Protein AF-A0A354BMN3-F1 (afdb_monomer_lite)

Structure (mmCIF, N/CA/C/O backbone):
data_AF-A0A354BMN3-F1
#
_entry.id   AF-A0A354BMN3-F1
#
loop_
_atom_site.group_PDB
_atom_site.id
_atom_site.type_symbol
_atom_site.label_atom_id
_atom_site.label_alt_id
_atom_site.label_comp_id
_atom_site.label_asym_id
_atom_site.label_entity_id
_atom_site.label_seq_id
_atom_site.pdbx_PDB_ins_code
_atom_site.Cartn_x
_atom_site.Cartn_y
_atom_site.Cartn_z
_atom_site.occupancy
_atom_site.B_iso_or_equiv
_atom_site.auth_seq_id
_atom_site.auth_comp_id
_atom_site.auth_asym_id
_atom_site.auth_atom_id
_atom_site.pdbx_PDB_model_num
ATOM 1 N N . MET A 1 1 ? -12.014 50.514 -45.614 1.00 37.50 1 MET A N 1
ATOM 2 C CA . MET A 1 1 ? -12.218 49.667 -44.417 1.00 37.50 1 MET A CA 1
ATOM 3 C C . MET A 1 1 ? -11.136 48.599 -44.414 1.00 37.50 1 MET A C 1
ATOM 5 O O . MET A 1 1 ? -10.974 47.945 -45.432 1.00 37.50 1 MET A O 1
ATOM 9 N N . LYS A 1 2 ? -10.331 48.502 -43.347 1.00 34.88 2 LYS A N 1
ATOM 10 C CA . LYS A 1 2 ? -9.245 47.514 -43.218 1.00 34.88 2 LYS A CA 1
ATOM 11 C C . LYS A 1 2 ? -9.771 46.311 -42.434 1.00 34.88 2 LYS A C 1
ATOM 13 O O . LYS A 1 2 ? -10.210 46.485 -41.301 1.00 34.88 2 LYS A O 1
ATOM 18 N N . THR A 1 3 ? -9.738 45.125 -43.028 1.00 35.22 3 THR A N 1
ATOM 19 C CA . THR A 1 3 ? -10.019 43.854 -42.353 1.00 35.22 3 THR A CA 1
ATOM 20 C C . THR A 1 3 ? -8.855 43.527 -41.421 1.00 35.22 3 THR A C 1
ATOM 22 O O . THR A 1 3 ? -7.703 43.448 -41.842 1.00 35.22 3 THR A O 1
ATOM 25 N N . LYS A 1 4 ? -9.155 43.420 -40.127 1.00 38.44 4 LYS A N 1
ATOM 26 C CA . LYS A 1 4 ? -8.205 43.071 -39.073 1.00 38.44 4 LYS A CA 1
ATOM 27 C C . LYS A 1 4 ? -8.208 41.545 -38.978 1.00 38.44 4 LYS A C 1
ATOM 29 O O . LYS A 1 4 ? -9.160 40.978 -38.457 1.00 38.44 4 LYS A O 1
ATOM 34 N N . THR A 1 5 ? -7.202 40.887 -39.548 1.00 35.31 5 THR A N 1
ATOM 35 C CA . THR A 1 5 ? -7.019 39.443 -39.362 1.00 35.31 5 THR A CA 1
ATOM 36 C C . THR A 1 5 ? -6.442 39.234 -37.971 1.00 35.31 5 THR A C 1
ATOM 38 O O . THR A 1 5 ? -5.275 39.531 -37.723 1.00 35.31 5 THR A O 1
ATOM 41 N N . THR A 1 6 ? -7.291 38.806 -37.045 1.00 38.97 6 THR A N 1
ATOM 42 C CA . THR A 1 6 ? -6.877 38.322 -35.732 1.00 38.97 6 THR A CA 1
ATOM 43 C C . THR A 1 6 ? -6.182 36.984 -35.957 1.00 38.97 6 THR A C 1
ATOM 45 O O . THR A 1 6 ? -6.829 36.008 -36.318 1.00 38.97 6 THR A O 1
ATOM 48 N N . THR A 1 7 ? -4.859 36.946 -35.826 1.00 38.44 7 THR A N 1
ATOM 49 C CA . THR A 1 7 ? -4.131 35.690 -35.625 1.00 38.44 7 THR A CA 1
ATOM 50 C C . THR A 1 7 ? -4.573 35.137 -34.281 1.00 38.44 7 THR A C 1
ATOM 52 O O . THR A 1 7 ? -4.224 35.700 -33.244 1.00 38.44 7 THR A O 1
ATOM 55 N N . GLU A 1 8 ? -5.392 34.090 -34.316 1.00 39.31 8 GLU A N 1
ATOM 56 C CA . GLU A 1 8 ? -5.622 33.220 -33.171 1.00 39.31 8 GLU A CA 1
ATOM 57 C C . GLU A 1 8 ? -4.261 32.658 -32.763 1.00 39.31 8 GLU A C 1
ATOM 59 O O . GLU A 1 8 ? -3.635 31.884 -33.486 1.00 39.31 8 GLU A O 1
ATOM 64 N N . THR A 1 9 ? -3.744 33.147 -31.642 1.00 41.84 9 THR A N 1
ATOM 65 C CA . THR A 1 9 ? -2.625 32.513 -30.964 1.00 41.84 9 THR A CA 1
ATOM 66 C C . THR A 1 9 ? -3.192 31.219 -30.395 1.00 41.84 9 THR A C 1
ATOM 68 O O . THR A 1 9 ? -3.888 31.258 -29.384 1.00 41.84 9 THR A O 1
ATOM 71 N N . GLU A 1 10 ? -2.972 30.090 -31.070 1.00 46.69 10 GLU A N 1
ATOM 72 C CA . GLU A 1 10 ? -3.136 28.788 -30.429 1.00 46.69 10 GLU A CA 1
ATOM 73 C C . GLU A 1 10 ? -2.230 28.799 -29.195 1.00 46.69 10 GLU A C 1
ATOM 75 O O . GLU A 1 10 ? -1.001 28.807 -29.301 1.00 46.69 10 GLU A O 1
ATOM 80 N N . GLU A 1 11 ? -2.837 28.879 -28.012 1.00 43.47 11 GLU A N 1
ATOM 81 C CA . GLU A 1 11 ? -2.166 28.550 -26.766 1.00 43.47 11 GLU A CA 1
ATOM 82 C C . GLU A 1 11 ? -1.815 27.065 -26.846 1.00 43.47 11 GLU A C 1
ATOM 84 O O . GLU A 1 11 ? -2.588 26.187 -26.468 1.00 43.47 11 GLU A O 1
ATOM 89 N N . THR A 1 12 ? -0.641 26.758 -27.397 1.00 40.03 12 THR A N 1
ATOM 90 C CA . THR A 1 12 ? 0.005 25.474 -27.162 1.00 40.03 12 THR A CA 1
ATOM 91 C C . THR A 1 12 ? 0.338 25.424 -25.681 1.00 40.03 12 THR A C 1
ATOM 93 O O . THR A 1 12 ? 1.424 25.834 -25.267 1.00 40.03 12 THR A O 1
ATOM 96 N N . GLU A 1 13 ? -0.615 24.953 -24.875 1.00 36.19 13 GLU A N 1
ATOM 97 C CA . GLU A 1 13 ? -0.317 24.425 -23.553 1.00 36.19 13 GLU A CA 1
ATOM 98 C C . GLU A 1 13 ? 0.862 23.463 -23.730 1.00 36.19 13 GLU A C 1
ATOM 100 O O . GLU A 1 13 ? 0.772 22.534 -24.546 1.00 36.19 13 GLU A O 1
ATOM 105 N N . PRO A 1 14 ? 1.992 23.676 -23.035 1.00 37.06 14 PRO A N 1
ATOM 106 C CA . PRO A 1 14 ? 3.077 22.723 -23.059 1.00 37.06 14 PRO A CA 1
ATOM 107 C C . PRO A 1 14 ? 2.551 21.465 -22.379 1.00 37.06 14 PRO A C 1
ATOM 109 O O . PRO A 1 14 ? 2.606 21.315 -21.160 1.00 37.06 14 PRO A O 1
ATOM 112 N N . ARG A 1 15 ? 2.010 20.547 -23.181 1.00 37.50 15 ARG A N 1
ATOM 113 C CA . ARG A 1 15 ? 1.802 19.172 -22.770 1.00 37.50 15 ARG A CA 1
ATOM 114 C C . ARG A 1 15 ? 3.196 18.641 -22.492 1.00 37.50 15 ARG A C 1
ATOM 116 O O . ARG A 1 15 ? 3.901 18.221 -23.407 1.00 37.50 15 ARG A O 1
ATOM 123 N N . LEU A 1 16 ? 3.598 18.691 -21.226 1.00 33.28 16 LEU A N 1
ATOM 124 C CA . LEU A 1 16 ? 4.607 17.817 -20.643 1.00 33.28 16 LEU A CA 1
ATOM 125 C C . LEU A 1 16 ? 4.088 16.382 -20.795 1.00 33.28 16 LEU A C 1
ATOM 127 O O . LEU A 1 16 ? 3.698 15.728 -19.836 1.00 33.28 16 LEU A O 1
ATOM 131 N N . ALA A 1 17 ? 4.024 15.895 -22.032 1.00 37.16 17 ALA A N 1
ATOM 132 C CA . ALA A 1 17 ? 4.001 14.483 -22.306 1.00 37.16 17 ALA A CA 1
ATOM 133 C C . ALA A 1 17 ? 5.404 14.019 -21.933 1.00 37.16 17 ALA A C 1
ATOM 135 O O . ALA A 1 17 ? 6.325 14.054 -22.748 1.00 37.16 17 ALA A O 1
ATOM 136 N N . LEU A 1 18 ? 5.581 13.670 -20.659 1.00 40.53 18 LEU A N 1
ATOM 137 C CA . LEU A 1 18 ? 6.636 12.764 -20.251 1.00 40.53 18 LEU A CA 1
ATOM 138 C C . LEU A 1 18 ? 6.467 11.533 -21.148 1.00 40.53 18 LEU A C 1
ATOM 140 O O . LEU A 1 18 ? 5.631 10.673 -20.881 1.00 40.53 18 LEU A O 1
ATOM 144 N N . GLN A 1 19 ? 7.217 11.469 -22.251 1.00 51.00 19 GLN A N 1
ATOM 145 C CA . GLN A 1 19 ? 7.551 10.201 -22.885 1.00 51.00 19 GLN A CA 1
ATOM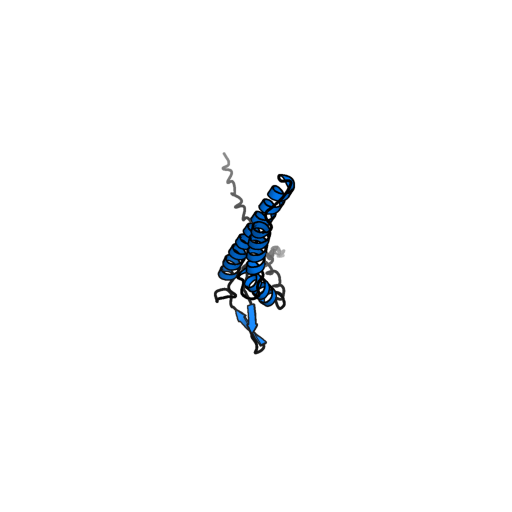 146 C C . GLN A 1 19 ? 8.439 9.475 -21.880 1.00 51.00 19 GLN A C 1
ATOM 148 O O . GLN A 1 19 ? 9.662 9.461 -21.989 1.00 51.00 19 GLN A O 1
ATOM 153 N N . ALA A 1 20 ? 7.816 8.968 -20.824 1.00 56.75 20 ALA A N 1
ATOM 154 C CA . ALA A 1 20 ? 8.490 8.121 -19.882 1.00 56.75 20 ALA A CA 1
ATOM 155 C C . ALA A 1 20 ? 8.751 6.814 -20.640 1.00 56.75 20 ALA A C 1
ATOM 157 O O . ALA A 1 20 ? 7.848 6.177 -21.180 1.00 56.75 20 ALA A O 1
ATOM 158 N N . ARG A 1 21 ? 10.030 6.493 -20.793 1.00 65.75 21 ARG A N 1
ATOM 159 C CA . ARG A 1 21 ? 10.481 5.181 -21.238 1.00 65.75 21 ARG A CA 1
ATOM 160 C C . ARG A 1 21 ? 11.039 4.505 -20.009 1.00 65.75 21 ARG A C 1
ATOM 162 O O . ARG A 1 21 ? 11.875 5.094 -19.326 1.00 65.75 21 ARG A O 1
ATOM 169 N N . VAL A 1 22 ? 10.575 3.299 -19.721 1.00 67.31 22 VAL A N 1
ATOM 170 C CA . VAL A 1 22 ? 11.136 2.515 -18.623 1.00 67.31 22 VAL A CA 1
ATOM 171 C C . VAL A 1 22 ? 12.279 1.704 -19.203 1.00 67.31 22 VAL A C 1
ATOM 173 O O . VAL A 1 22 ? 12.067 0.768 -19.974 1.00 67.31 22 VAL A O 1
ATOM 176 N N . LEU A 1 23 ? 13.501 2.117 -18.878 1.00 73.69 23 LEU A N 1
ATOM 177 C CA . LEU A 1 23 ? 14.715 1.413 -19.262 1.00 73.69 23 LEU A CA 1
ATOM 178 C C . LEU A 1 23 ? 15.168 0.563 -18.079 1.00 73.69 23 LEU A C 1
ATOM 180 O O . LEU A 1 23 ? 15.517 1.093 -17.030 1.00 73.69 23 LEU A O 1
ATOM 184 N N . HIS A 1 24 ? 15.162 -0.753 -18.254 1.00 71.31 24 HIS A N 1
ATOM 185 C CA . HIS A 1 24 ? 15.582 -1.699 -17.229 1.00 71.31 24 HIS A CA 1
ATOM 186 C C . HIS A 1 24 ? 16.927 -2.316 -17.610 1.00 71.31 24 HIS A C 1
ATOM 188 O O . HIS A 1 24 ? 17.099 -2.788 -18.737 1.00 71.31 24 HIS A O 1
ATOM 194 N N . ARG A 1 25 ? 17.875 -2.332 -16.668 1.00 74.25 25 ARG A N 1
ATOM 195 C CA . ARG A 1 25 ? 19.142 -3.052 -16.820 1.00 74.25 25 ARG A CA 1
ATOM 196 C C . ARG A 1 25 ? 18.971 -4.473 -16.290 1.00 74.25 25 ARG A C 1
ATOM 198 O O . ARG A 1 25 ? 18.716 -4.658 -15.106 1.00 74.25 25 ARG A O 1
ATOM 205 N N . ASP A 1 26 ? 19.084 -5.464 -17.169 1.00 77.44 26 ASP A N 1
ATOM 206 C CA . ASP A 1 26 ? 18.978 -6.873 -16.783 1.00 77.44 26 ASP A CA 1
ATOM 207 C C . ASP A 1 26 ? 20.225 -7.389 -16.036 1.00 77.44 26 ASP A C 1
ATOM 209 O O . ASP A 1 26 ? 21.211 -6.673 -15.846 1.00 77.44 26 ASP A O 1
ATOM 213 N N . GLN A 1 27 ? 20.167 -8.648 -15.587 1.00 77.69 27 GLN A N 1
ATOM 214 C CA . GLN A 1 27 ? 21.249 -9.305 -14.840 1.00 77.69 27 GLN A CA 1
ATOM 215 C C . GLN A 1 27 ? 22.550 -9.436 -15.653 1.00 77.69 27 GLN A C 1
ATOM 217 O O . GLN A 1 27 ? 23.625 -9.521 -15.062 1.00 77.69 27 GLN A O 1
ATOM 222 N N . ASP A 1 28 ? 22.464 -9.387 -16.985 1.00 86.50 28 ASP A N 1
ATOM 223 C CA . ASP A 1 28 ? 23.607 -9.415 -17.903 1.00 86.50 28 ASP A CA 1
ATOM 224 C C . ASP A 1 28 ? 24.163 -8.003 -18.187 1.00 86.50 28 ASP A C 1
ATOM 226 O O . ASP A 1 28 ? 25.098 -7.830 -18.972 1.00 86.50 28 ASP A O 1
ATOM 230 N N . GLY A 1 29 ? 23.590 -6.970 -17.557 1.00 78.31 29 GLY A N 1
ATOM 231 C CA . GLY A 1 29 ? 23.986 -5.573 -17.707 1.00 78.31 29 GLY A CA 1
ATOM 232 C C . GLY A 1 29 ? 23.431 -4.884 -18.958 1.00 78.31 29 GLY A C 1
ATOM 233 O O . GLY A 1 29 ? 23.780 -3.728 -19.212 1.00 78.31 29 GLY A O 1
ATOM 234 N N . GLN A 1 30 ? 22.566 -5.543 -19.734 1.00 81.75 30 GLN A N 1
ATOM 235 C CA . GLN A 1 30 ? 21.965 -4.976 -20.942 1.00 81.75 30 GLN A CA 1
ATOM 236 C C . GLN A 1 30 ? 20.781 -4.077 -20.589 1.00 81.75 30 GLN A C 1
ATOM 238 O O . GLN A 1 30 ? 19.927 -4.431 -19.776 1.00 81.75 30 GLN A O 1
ATOM 243 N N . ILE A 1 31 ? 20.706 -2.911 -21.231 1.00 79.62 31 ILE A N 1
ATOM 244 C CA . ILE A 1 31 ? 19.593 -1.969 -21.064 1.00 79.62 31 ILE A CA 1
ATOM 245 C C . ILE A 1 31 ? 18.496 -2.322 -22.070 1.00 79.62 31 ILE A C 1
ATOM 247 O O . ILE A 1 31 ? 18.736 -2.327 -23.278 1.00 79.62 31 ILE A O 1
ATOM 251 N N . ARG A 1 32 ? 17.282 -2.590 -21.581 1.00 78.50 32 ARG A N 1
ATOM 252 C CA . ARG A 1 32 ? 16.106 -2.913 -22.400 1.00 78.50 32 ARG A CA 1
ATOM 253 C C . ARG A 1 32 ? 14.975 -1.929 -22.145 1.00 78.50 32 ARG A C 1
ATOM 255 O O . ARG A 1 32 ? 14.759 -1.504 -21.015 1.00 78.50 32 ARG A O 1
ATOM 262 N N . ASP A 1 33 ? 14.238 -1.607 -23.203 1.00 79.69 33 ASP A N 1
ATOM 263 C CA . ASP A 1 33 ? 12.992 -0.850 -23.097 1.00 79.69 33 ASP A CA 1
ATOM 264 C C . ASP A 1 33 ? 11.855 -1.794 -22.692 1.00 79.69 33 ASP A C 1
ATOM 266 O O . ASP A 1 33 ? 11.508 -2.724 -23.427 1.00 79.69 33 ASP A O 1
ATOM 270 N N . VAL A 1 34 ? 11.313 -1.574 -21.497 1.00 77.62 34 VAL A N 1
ATOM 271 C CA . VAL A 1 34 ? 10.248 -2.384 -20.892 1.00 77.62 34 VAL A CA 1
ATOM 272 C C . VAL A 1 34 ? 8.970 -1.574 -20.669 1.00 77.62 34 VAL A C 1
ATOM 274 O O . VAL A 1 34 ? 8.099 -2.001 -19.919 1.00 77.62 34 VAL A O 1
ATOM 277 N N . THR A 1 35 ? 8.823 -0.436 -21.355 1.00 72.50 35 THR A N 1
ATOM 278 C CA . THR A 1 35 ? 7.713 0.521 -21.177 1.00 72.50 35 THR A CA 1
ATOM 279 C C . THR A 1 35 ? 6.317 -0.115 -21.256 1.00 72.50 35 THR A C 1
ATOM 281 O O . THR A 1 35 ? 5.417 0.319 -20.539 1.00 72.50 35 THR A O 1
ATOM 284 N N . ASP A 1 36 ? 6.152 -1.177 -22.053 1.00 76.69 36 ASP A N 1
ATOM 285 C CA . ASP A 1 36 ? 4.879 -1.895 -22.234 1.00 76.69 36 ASP A CA 1
ATOM 286 C C . ASP A 1 36 ? 4.863 -3.308 -21.615 1.00 76.69 36 ASP A C 1
ATOM 288 O O . ASP A 1 36 ? 3.863 -4.026 -21.703 1.00 76.69 36 ASP A O 1
ATOM 292 N N . GLN A 1 37 ? 5.967 -3.747 -21.002 1.00 73.56 37 GLN A N 1
ATOM 293 C CA . GLN A 1 37 ? 6.119 -5.117 -20.503 1.00 73.56 37 GLN A CA 1
ATOM 294 C C . GLN A 1 37 ? 5.707 -5.216 -19.034 1.00 73.56 37 GLN A C 1
ATOM 296 O O . GLN A 1 37 ? 6.083 -4.384 -18.218 1.00 73.56 37 GLN A O 1
ATOM 301 N N . LYS A 1 38 ? 4.974 -6.267 -18.656 1.00 70.62 38 LYS A N 1
ATOM 302 C CA . LYS A 1 38 ? 4.750 -6.571 -17.234 1.00 70.62 38 LYS A CA 1
ATOM 303 C C . LYS A 1 38 ? 6.053 -7.018 -16.556 1.00 70.62 38 LYS A C 1
ATOM 305 O O . LYS A 1 38 ? 6.823 -7.735 -17.195 1.00 70.62 38 LYS A O 1
ATOM 310 N N . PRO A 1 39 ? 6.258 -6.713 -15.263 1.00 68.88 39 PRO A N 1
ATOM 311 C CA . PRO A 1 39 ? 5.510 -5.757 -14.427 1.00 68.88 39 PRO A CA 1
ATOM 312 C C . PRO A 1 39 ? 5.978 -4.294 -14.589 1.00 68.88 39 PRO A C 1
ATOM 314 O O . PRO A 1 39 ? 5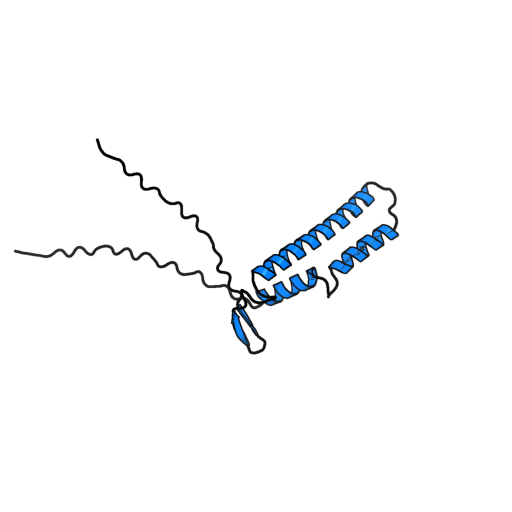.387 -3.386 -14.026 1.00 68.88 39 PRO A O 1
ATOM 317 N N . PHE A 1 40 ? 7.037 -4.051 -15.359 1.00 66.12 40 PHE A N 1
ATOM 318 C CA . PHE A 1 40 ? 7.792 -2.793 -15.363 1.00 66.12 40 PHE A CA 1
ATOM 319 C C . PHE A 1 40 ? 7.189 -1.655 -16.202 1.00 66.12 40 PHE A C 1
ATOM 321 O O . PHE A 1 40 ? 7.680 -0.529 -16.160 1.00 66.12 40 PHE A O 1
ATOM 328 N N . GLY A 1 41 ? 6.160 -1.931 -16.997 1.00 72.00 41 GLY A N 1
ATOM 329 C CA . GLY A 1 41 ? 5.566 -0.949 -17.889 1.00 72.00 41 GLY A CA 1
ATOM 330 C C . GLY A 1 41 ? 4.794 0.132 -17.139 1.00 72.00 41 GLY A C 1
ATOM 331 O O . GLY A 1 41 ? 4.138 -0.150 -16.140 1.00 72.00 41 GLY A O 1
ATOM 332 N N . LEU A 1 42 ? 4.807 1.368 -17.648 1.00 73.75 42 LEU A N 1
ATOM 333 C CA . LEU A 1 42 ? 4.226 2.533 -16.955 1.00 73.75 42 LEU A CA 1
ATOM 334 C C . LEU A 1 42 ? 2.751 2.371 -16.617 1.00 73.75 42 LEU A C 1
ATOM 336 O O . LEU A 1 42 ? 2.294 2.843 -15.582 1.00 73.75 42 LEU A O 1
ATOM 340 N N . LYS A 1 43 ? 2.008 1.713 -17.507 1.00 77.31 43 LYS A N 1
ATOM 341 C CA . LYS A 1 43 ? 0.599 1.416 -17.279 1.00 77.31 43 LYS A CA 1
ATOM 342 C C . LYS A 1 43 ? 0.417 0.507 -16.060 1.00 77.31 43 LYS A C 1
ATOM 344 O O . LYS A 1 43 ? -0.424 0.800 -15.224 1.00 77.31 43 LYS A O 1
ATOM 349 N N . TRP A 1 44 ? 1.213 -0.557 -15.961 1.00 76.56 44 TRP A N 1
ATOM 350 C CA . TRP A 1 44 ? 1.154 -1.504 -14.844 1.00 76.56 44 TRP A CA 1
ATOM 351 C C . TRP A 1 44 ? 1.636 -0.856 -13.554 1.00 76.56 44 TRP A C 1
ATOM 353 O O . TRP A 1 44 ? 0.958 -0.949 -12.546 1.00 76.56 44 TRP A O 1
ATOM 363 N N . PHE A 1 45 ? 2.718 -0.081 -13.620 1.00 78.50 45 PHE A N 1
ATOM 364 C CA . PHE A 1 45 ? 3.185 0.710 -12.487 1.00 78.50 45 PHE A CA 1
ATOM 365 C C . PHE A 1 45 ? 2.108 1.671 -11.952 1.00 78.50 45 PHE A C 1
ATOM 367 O O . PHE A 1 45 ? 1.944 1.799 -10.742 1.00 78.50 45 PHE A O 1
ATOM 374 N N . ALA A 1 46 ? 1.355 2.332 -12.838 1.00 80.12 46 ALA A N 1
ATOM 375 C CA . ALA A 1 46 ? 0.250 3.200 -12.438 1.00 80.12 46 ALA A CA 1
ATOM 376 C C . ALA A 1 46 ? -0.915 2.413 -11.812 1.00 80.12 46 ALA A C 1
ATOM 378 O O . ALA A 1 46 ? -1.424 2.817 -10.771 1.00 80.12 46 ALA A O 1
ATOM 379 N N . GLU A 1 47 ? -1.308 1.285 -12.412 1.00 82.75 47 GLU A N 1
ATOM 380 C CA . GLU A 1 47 ? -2.359 0.405 -11.879 1.00 82.75 47 GLU A CA 1
ATOM 381 C C . GLU A 1 47 ? -1.983 -0.160 -10.494 1.00 82.75 47 GLU A C 1
ATOM 383 O O . GLU A 1 47 ? -2.792 -0.106 -9.564 1.00 82.75 47 GLU A O 1
ATOM 388 N N . ASP A 1 48 ? -0.743 -0.624 -10.328 1.00 83.94 48 ASP A N 1
ATOM 389 C CA . ASP A 1 48 ? -0.217 -1.133 -9.058 1.00 83.94 48 ASP A CA 1
ATOM 390 C C . ASP A 1 48 ? -0.119 -0.007 -8.011 1.00 83.94 48 ASP A C 1
ATOM 392 O O . ASP A 1 48 ? -0.422 -0.20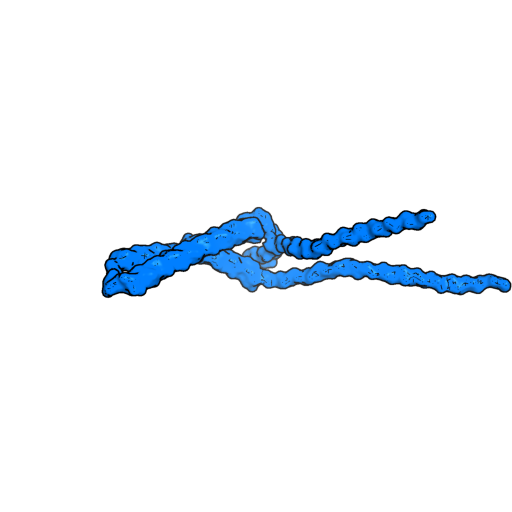8 -6.832 1.00 83.94 48 ASP A O 1
ATOM 396 N N . GLY A 1 49 ? 0.237 1.209 -8.439 1.00 84.81 49 GLY A N 1
ATOM 397 C CA . GLY A 1 49 ? 0.274 2.394 -7.584 1.00 84.81 49 GLY A CA 1
ATOM 398 C C . GLY A 1 49 ? -1.105 2.811 -7.073 1.00 84.81 49 GLY A C 1
ATOM 399 O O . GLY A 1 49 ? -1.258 3.093 -5.882 1.00 84.81 49 GLY A O 1
ATOM 400 N N . ASP A 1 50 ? -2.125 2.796 -7.931 1.00 86.31 50 ASP A N 1
ATOM 401 C CA . ASP A 1 50 ? -3.512 3.068 -7.536 1.00 86.31 50 ASP A CA 1
ATOM 402 C C . ASP A 1 50 ? -4.018 2.033 -6.519 1.00 86.31 50 ASP A C 1
ATOM 404 O O . ASP A 1 50 ? -4.660 2.392 -5.523 1.00 86.31 50 ASP A O 1
ATOM 408 N N . LEU A 1 51 ? -3.684 0.753 -6.717 1.00 88.31 51 LEU A N 1
ATOM 409 C CA . LEU A 1 51 ? -4.004 -0.310 -5.765 1.00 88.31 51 LEU A CA 1
ATOM 410 C C . LEU A 1 51 ? -3.292 -0.103 -4.418 1.00 88.31 51 LEU A C 1
ATOM 412 O O . LEU A 1 51 ? -3.930 -0.186 -3.365 1.00 88.31 51 LEU A O 1
ATOM 416 N N . ALA A 1 52 ? -2.001 0.231 -4.430 1.00 89.38 52 ALA A N 1
ATOM 417 C CA . ALA A 1 52 ? -1.238 0.518 -3.217 1.00 89.38 52 ALA A CA 1
ATOM 418 C C . ALA A 1 52 ? -1.827 1.709 -2.436 1.00 89.38 52 ALA A C 1
ATOM 420 O O . ALA A 1 52 ? -1.982 1.644 -1.212 1.00 89.38 52 ALA A O 1
ATOM 421 N N . LEU A 1 53 ? -2.227 2.780 -3.130 1.00 89.31 53 LEU A N 1
ATOM 422 C CA . LEU A 1 53 ? -2.904 3.931 -2.522 1.00 89.31 53 LEU A CA 1
ATOM 423 C C . LEU A 1 53 ? -4.260 3.550 -1.921 1.00 89.31 53 LEU A C 1
ATOM 425 O O . LEU A 1 53 ? -4.601 4.004 -0.824 1.00 89.31 53 LEU A O 1
ATOM 429 N N . TYR A 1 54 ? -5.024 2.702 -2.610 1.00 92.00 54 TYR A N 1
ATOM 430 C CA . TYR A 1 54 ? -6.288 2.180 -2.103 1.00 92.00 54 TYR A CA 1
ATOM 431 C C . TYR A 1 54 ? -6.096 1.392 -0.796 1.00 92.00 54 TYR A C 1
ATOM 433 O O . TYR A 1 54 ? -6.810 1.647 0.182 1.00 92.00 54 TYR A O 1
ATOM 441 N N . ILE A 1 55 ? -5.103 0.497 -0.745 1.00 91.00 55 ILE A N 1
ATOM 442 C CA . ILE A 1 55 ? -4.753 -0.286 0.452 1.00 91.00 55 ILE A CA 1
ATOM 443 C C . ILE A 1 55 ? -4.355 0.644 1.605 1.00 91.00 55 ILE A C 1
ATOM 445 O O . ILE A 1 55 ? -4.941 0.573 2.686 1.00 91.00 55 ILE A O 1
ATOM 449 N N . LEU A 1 56 ? -3.442 1.593 1.370 1.00 92.38 56 LEU A N 1
ATOM 450 C CA . LEU A 1 56 ? -3.021 2.568 2.384 1.00 92.38 56 LEU A CA 1
ATOM 451 C C . LEU A 1 56 ? -4.196 3.399 2.920 1.00 92.38 56 LEU A C 1
ATOM 453 O O . LEU A 1 56 ? -4.323 3.606 4.131 1.00 92.38 56 LEU A O 1
ATOM 457 N N . GLY A 1 57 ? -5.091 3.845 2.036 1.00 94.06 57 GLY A N 1
ATOM 458 C CA . GLY A 1 57 ? -6.301 4.568 2.421 1.00 94.06 57 GLY A CA 1
ATOM 459 C C . GLY A 1 57 ? -7.226 3.728 3.305 1.00 94.06 57 GLY A C 1
ATOM 460 O O . GLY A 1 57 ? -7.812 4.234 4.264 1.00 94.06 57 GLY A O 1
ATOM 461 N N . ASN A 1 58 ? -7.330 2.434 3.023 1.00 93.44 58 ASN A N 1
ATOM 462 C CA . ASN A 1 58 ? -8.094 1.485 3.821 1.00 93.44 58 ASN A CA 1
ATOM 463 C C . ASN A 1 58 ? -7.448 1.190 5.185 1.00 93.44 58 ASN A C 1
ATOM 465 O O . ASN A 1 58 ? -8.172 1.091 6.179 1.00 93.44 58 ASN A O 1
ATOM 469 N N . CYS A 1 59 ? -6.118 1.112 5.263 1.00 93.62 59 CYS A N 1
ATOM 470 C CA . CYS A 1 59 ? -5.388 1.013 6.529 1.00 93.62 59 CYS A CA 1
ATOM 471 C C . CYS A 1 59 ? -5.636 2.245 7.409 1.00 93.62 59 CYS A C 1
ATOM 473 O O . CYS A 1 59 ? -6.012 2.117 8.576 1.00 93.62 59 CYS A O 1
ATOM 475 N N . LYS A 1 60 ? -5.525 3.447 6.828 1.00 94.94 60 LYS A N 1
ATOM 476 C CA . LYS A 1 60 ? -5.810 4.706 7.530 1.00 94.94 60 LYS A CA 1
ATOM 477 C C . LYS A 1 60 ? -7.232 4.732 8.095 1.00 94.94 60 LYS A C 1
ATOM 479 O O . LYS A 1 60 ? -7.408 5.027 9.271 1.00 94.94 60 LYS A O 1
ATOM 484 N N . LYS A 1 61 ? -8.244 4.384 7.292 1.00 93.88 61 LYS A N 1
ATOM 485 C CA . LYS A 1 61 ? -9.651 4.364 7.740 1.00 93.88 61 LYS A CA 1
ATOM 486 C C . LYS A 1 61 ? -9.867 3.454 8.950 1.00 93.88 61 LYS A C 1
ATOM 488 O O . LYS A 1 61 ? -10.601 3.822 9.861 1.00 93.88 61 LYS A O 1
ATOM 493 N N . ARG A 1 62 ? -9.241 2.274 8.970 1.00 92.62 62 ARG A N 1
ATOM 494 C CA . ARG A 1 62 ? -9.343 1.335 10.099 1.00 92.62 62 ARG A CA 1
ATOM 495 C C . ARG A 1 62 ? -8.728 1.908 11.373 1.00 92.62 62 ARG A C 1
ATOM 497 O O . ARG A 1 62 ? -9.347 1.826 12.431 1.00 92.62 62 ARG A O 1
ATOM 504 N N . LEU A 1 63 ? -7.555 2.530 11.259 1.00 92.62 63 LEU A N 1
ATOM 505 C CA . LEU A 1 63 ? -6.911 3.220 12.378 1.00 92.62 63 LEU A CA 1
ATOM 506 C C . LEU A 1 63 ? -7.755 4.395 12.885 1.00 92.62 63 LEU A C 1
ATOM 508 O O . LEU A 1 63 ? -7.942 4.519 14.092 1.00 92.62 63 LEU A O 1
ATOM 512 N N . ASP A 1 64 ? -8.321 5.202 11.985 1.00 93.25 64 ASP A N 1
ATOM 513 C CA . ASP A 1 64 ? -9.202 6.320 12.345 1.00 93.25 64 ASP A CA 1
ATOM 514 C C . ASP A 1 64 ? -10.445 5.826 13.111 1.00 93.25 64 ASP A C 1
ATOM 516 O O . ASP A 1 64 ? -10.839 6.418 14.115 1.00 93.25 64 ASP A O 1
ATOM 520 N N . LEU A 1 65 ? -11.055 4.715 12.678 1.00 90.00 65 LEU A N 1
ATOM 521 C CA . LEU A 1 65 ? -12.194 4.099 13.371 1.00 90.00 65 LEU A CA 1
ATOM 522 C C . LEU A 1 65 ? -11.822 3.597 14.768 1.00 90.00 65 LEU A C 1
ATOM 524 O O . LEU A 1 65 ? -12.580 3.813 15.715 1.00 90.00 65 LEU A O 1
ATOM 528 N N . LEU A 1 66 ? -10.660 2.956 14.906 1.00 91.25 66 LEU A N 1
ATOM 529 C CA . LEU A 1 66 ? -10.163 2.503 16.201 1.00 91.25 66 LEU A CA 1
ATOM 530 C C . LEU A 1 66 ? -9.879 3.689 17.135 1.00 91.25 66 LEU A C 1
ATOM 532 O O . LEU A 1 66 ? -10.252 3.649 18.306 1.00 91.25 66 LEU A O 1
ATOM 536 N N . PHE A 1 67 ? -9.281 4.759 16.610 1.00 90.62 67 PHE A N 1
ATOM 537 C CA . PHE A 1 67 ? -9.030 5.990 17.353 1.00 90.62 67 PHE A CA 1
ATOM 538 C C . PHE A 1 67 ? -10.335 6.638 17.836 1.00 90.62 67 PHE A C 1
ATOM 540 O O . PHE A 1 67 ? -10.491 6.886 19.029 1.00 90.62 67 PHE A O 1
ATOM 547 N N . MET A 1 68 ? -11.324 6.810 16.952 1.00 90.06 68 MET A N 1
ATOM 548 C CA . MET A 1 68 ? -12.641 7.344 17.327 1.00 90.06 68 MET A CA 1
ATOM 549 C C . MET A 1 68 ? -13.350 6.469 18.373 1.00 90.06 68 MET A C 1
ATOM 551 O O . MET A 1 68 ? -14.014 6.980 19.280 1.00 90.06 68 MET A O 1
ATOM 555 N N . ALA A 1 69 ? -13.219 5.143 18.279 1.00 88.31 69 ALA A N 1
ATOM 556 C CA . ALA A 1 69 ? -13.750 4.236 19.291 1.00 88.31 69 ALA A CA 1
ATOM 557 C C . ALA A 1 69 ? -13.054 4.422 20.649 1.00 88.31 69 ALA A C 1
ATOM 559 O O . ALA A 1 69 ? -13.723 4.358 21.679 1.00 88.31 69 ALA A O 1
ATOM 560 N N . ALA A 1 70 ? -11.745 4.689 20.651 1.00 89.25 70 ALA A N 1
ATOM 561 C CA . ALA A 1 70 ? -10.965 4.932 21.860 1.00 89.25 70 ALA A CA 1
ATOM 562 C C . ALA A 1 70 ? -11.294 6.277 22.514 1.00 89.25 70 ALA A C 1
ATOM 564 O O . ALA A 1 70 ? -11.344 6.358 23.737 1.00 89.25 70 ALA A O 1
ATOM 565 N N . GLU A 1 71 ? -11.570 7.314 21.723 1.00 93.00 71 GLU A N 1
ATOM 566 C CA . GLU A 1 71 ? -11.995 8.615 22.252 1.00 93.00 71 GLU A CA 1
ATOM 567 C C . GLU A 1 71 ? -13.416 8.585 22.831 1.00 93.00 71 GLU A C 1
ATOM 569 O O . GLU A 1 71 ? -13.699 9.238 23.834 1.00 93.00 71 GLU A O 1
ATOM 574 N N . SER A 1 72 ? -14.329 7.840 22.202 1.00 89.19 72 SER A N 1
ATOM 575 C CA . SER A 1 72 ? -15.759 7.865 22.549 1.00 89.19 72 SER A CA 1
ATOM 576 C C . SER A 1 72 ? -16.180 6.859 23.623 1.00 89.19 72 SER A C 1
ATOM 578 O O . SER A 1 72 ? -17.306 6.940 24.122 1.00 89.19 72 SER A O 1
ATOM 580 N N . ARG A 1 73 ? -15.324 5.895 23.983 1.00 87.44 73 ARG A N 1
ATOM 581 C CA . ARG A 1 73 ? -15.668 4.805 24.908 1.00 87.44 73 ARG A CA 1
ATOM 582 C C . ARG A 1 73 ? -14.664 4.709 26.047 1.00 87.44 73 ARG A C 1
ATOM 584 O O . ARG A 1 73 ? -13.467 4.850 25.852 1.00 87.44 73 ARG A O 1
ATOM 591 N N . SER A 1 74 ? -15.152 4.372 27.240 1.00 87.44 74 SER A N 1
ATOM 592 C CA . SER A 1 74 ? -14.293 4.103 28.403 1.00 87.44 74 SER A CA 1
ATOM 593 C C . SER A 1 74 ? -13.538 2.774 28.310 1.00 87.44 74 SER A C 1
ATOM 595 O O . SER A 1 74 ? -12.606 2.540 29.074 1.00 87.44 74 SER A O 1
ATOM 597 N N . HIS A 1 75 ? -13.960 1.889 27.405 1.00 88.56 75 HIS A N 1
ATOM 598 C CA . HIS A 1 75 ? -13.357 0.588 27.158 1.00 88.56 75 HIS A CA 1
ATOM 599 C C . HIS A 1 75 ? -13.600 0.160 25.706 1.00 88.56 75 HIS A C 1
ATOM 601 O O . HIS A 1 75 ? -14.654 0.435 25.126 1.00 88.56 75 HIS A O 1
ATOM 607 N N . ILE A 1 76 ? -12.625 -0.545 25.135 1.00 89.31 76 ILE A N 1
ATOM 608 C CA . ILE A 1 76 ? -12.706 -1.182 23.819 1.00 89.31 76 ILE A CA 1
ATOM 609 C C . ILE A 1 76 ? -12.415 -2.666 24.014 1.00 89.31 76 ILE A C 1
ATOM 611 O O . ILE A 1 76 ? -11.529 -3.033 24.785 1.00 89.31 76 ILE A O 1
ATOM 615 N N . ASP A 1 77 ? -13.166 -3.513 23.318 1.00 90.81 77 ASP A N 1
ATOM 616 C CA . ASP A 1 77 ? -12.929 -4.951 23.313 1.00 90.81 77 ASP A CA 1
ATOM 617 C C . ASP A 1 77 ? -11.577 -5.267 22.652 1.00 90.81 77 ASP A C 1
ATOM 619 O O . ASP A 1 77 ? -11.333 -4.906 21.498 1.00 90.81 77 ASP A O 1
ATOM 623 N N . ALA A 1 78 ? -10.702 -5.958 23.385 1.00 91.06 78 ALA A N 1
ATOM 624 C CA . ALA A 1 78 ? -9.379 -6.344 22.911 1.00 91.06 78 ALA A CA 1
ATOM 625 C C . ALA A 1 78 ? -9.435 -7.219 21.648 1.00 91.06 78 ALA A C 1
ATOM 627 O O . ALA A 1 78 ? -8.543 -7.115 20.811 1.00 91.06 78 ALA A O 1
ATOM 628 N N . SER A 1 79 ? -10.488 -8.024 21.471 1.00 91.69 79 SER A N 1
ATOM 629 C CA . SER A 1 79 ? -10.679 -8.849 20.273 1.00 91.69 79 SER A CA 1
ATOM 630 C C . SER A 1 79 ? -10.861 -8.004 19.008 1.00 91.69 79 SER A C 1
ATOM 632 O O . SER A 1 79 ? -10.332 -8.352 17.955 1.00 91.69 79 SER A O 1
ATOM 634 N N . ILE A 1 80 ? -11.534 -6.854 19.116 1.00 87.94 80 ILE A N 1
ATOM 635 C CA . ILE A 1 80 ? -11.720 -5.912 18.003 1.00 87.94 80 ILE A CA 1
ATOM 636 C C . ILE A 1 80 ? -10.394 -5.232 17.668 1.00 87.94 80 ILE A C 1
ATOM 638 O O . ILE A 1 80 ? -10.041 -5.110 16.496 1.00 87.94 80 ILE A O 1
ATOM 642 N N . VAL A 1 81 ? -9.646 -4.811 18.692 1.00 92.19 81 VAL A N 1
ATOM 643 C CA . VAL A 1 81 ? -8.311 -4.224 18.499 1.00 92.19 81 VAL A CA 1
ATOM 644 C C . VAL A 1 81 ? -7.397 -5.226 17.802 1.00 92.19 81 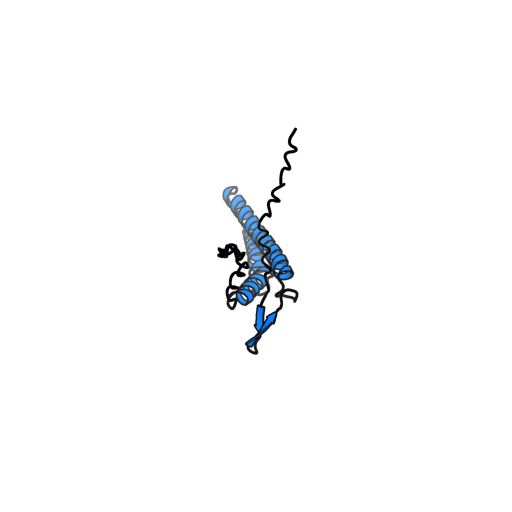VAL A C 1
ATOM 646 O O . VAL A 1 81 ? -6.742 -4.880 16.824 1.00 92.19 81 VAL A O 1
ATOM 649 N N . GLN A 1 82 ? -7.389 -6.471 18.275 1.00 93.75 82 GLN A N 1
ATOM 650 C CA . GLN A 1 82 ? -6.566 -7.535 17.720 1.00 93.75 82 GLN A CA 1
ATOM 651 C C . GLN A 1 82 ? -6.931 -7.835 16.265 1.00 93.75 82 GLN A C 1
ATOM 653 O O . GLN A 1 82 ? -6.035 -7.878 15.430 1.00 93.75 82 GLN A O 1
ATOM 658 N N . LEU A 1 83 ? -8.225 -7.937 15.941 1.00 92.56 83 LEU A N 1
ATOM 659 C CA . LEU A 1 83 ? -8.689 -8.122 14.566 1.00 92.56 83 LEU A CA 1
ATOM 660 C C . LEU A 1 83 ? -8.187 -7.006 13.638 1.00 92.56 83 LEU A C 1
ATOM 662 O O . LEU A 1 83 ? -7.627 -7.289 12.584 1.00 92.56 83 LEU A O 1
ATOM 666 N N . ILE A 1 84 ? -8.341 -5.740 14.041 1.00 91.69 84 ILE A N 1
ATOM 667 C CA . ILE A 1 84 ? -7.891 -4.592 13.238 1.00 91.69 84 ILE A CA 1
ATOM 668 C C . ILE A 1 84 ? -6.370 -4.619 13.051 1.00 91.69 84 ILE A C 1
ATOM 670 O O . ILE A 1 84 ? -5.880 -4.353 11.956 1.00 91.69 84 ILE A O 1
ATOM 674 N N . VAL A 1 85 ? -5.617 -4.935 14.105 1.00 91.81 85 VAL A N 1
ATOM 675 C CA . VAL A 1 85 ? -4.153 -5.025 14.039 1.00 91.81 85 VAL A CA 1
ATOM 676 C C . VAL A 1 85 ? -3.705 -6.170 13.130 1.00 91.81 85 VAL A C 1
ATOM 678 O O . VAL A 1 85 ? -2.777 -5.977 12.347 1.00 91.81 85 VAL A O 1
ATOM 681 N N . ASP A 1 86 ? -4.358 -7.330 13.191 1.00 93.00 86 ASP A N 1
ATOM 682 C CA . ASP A 1 86 ? -4.042 -8.474 12.333 1.00 93.00 86 ASP A CA 1
ATOM 683 C C . ASP A 1 86 ? -4.350 -8.176 10.857 1.00 93.00 86 ASP A C 1
ATOM 685 O O . ASP A 1 86 ? -3.523 -8.477 9.993 1.00 93.00 86 ASP A O 1
ATOM 689 N N . GLU A 1 87 ? -5.477 -7.514 10.569 1.00 90.25 87 GLU A N 1
ATOM 690 C CA . GLU A 1 87 ? -5.802 -7.033 9.221 1.00 90.25 87 GLU A CA 1
ATOM 691 C C . GLU A 1 87 ? -4.742 -6.051 8.713 1.00 90.25 87 GLU A C 1
ATOM 693 O O . GLU A 1 87 ? -4.201 -6.244 7.627 1.00 90.25 87 GLU A O 1
ATOM 698 N N . LEU A 1 88 ? -4.380 -5.039 9.511 1.00 91.62 88 LEU A N 1
ATOM 699 C CA . LEU A 1 88 ? -3.329 -4.088 9.142 1.00 91.62 88 LEU A CA 1
ATOM 700 C C . LEU A 1 88 ? -2.008 -4.803 8.876 1.00 91.62 88 LEU A C 1
ATOM 702 O O . LEU A 1 88 ? -1.376 -4.541 7.861 1.00 91.62 88 LEU A O 1
ATOM 706 N N . ARG A 1 89 ? -1.602 -5.727 9.753 1.00 92.12 89 ARG A N 1
ATOM 707 C CA . ARG A 1 89 ? -0.352 -6.474 9.599 1.00 92.12 89 ARG A CA 1
ATOM 708 C C . ARG A 1 89 ? -0.324 -7.270 8.296 1.00 92.12 89 ARG A C 1
ATOM 710 O O . ARG A 1 89 ? 0.724 -7.311 7.665 1.00 92.12 89 ARG A O 1
ATOM 717 N N . SER A 1 90 ? -1.447 -7.864 7.889 1.00 90.94 90 SER A N 1
ATOM 718 C CA . SER A 1 90 ? -1.522 -8.633 6.639 1.00 90.94 90 SER A CA 1
ATOM 719 C C . SER A 1 90 ? -1.240 -7.784 5.393 1.00 90.94 90 SER A C 1
ATOM 721 O O . SER A 1 90 ? -0.610 -8.264 4.456 1.00 90.94 90 SER A O 1
ATOM 723 N N . GLU A 1 91 ? -1.595 -6.495 5.417 1.00 89.50 91 GLU A N 1
ATOM 724 C CA . GLU A 1 91 ? -1.316 -5.557 4.320 1.00 89.50 91 GLU A CA 1
ATOM 725 C C . GLU A 1 91 ? 0.170 -5.152 4.243 1.00 89.50 91 GLU A C 1
ATOM 727 O O . GLU A 1 91 ? 0.613 -4.605 3.233 1.00 89.50 91 GLU A O 1
ATOM 732 N N . PHE A 1 92 ? 0.963 -5.433 5.283 1.00 87.44 92 PHE A N 1
ATOM 733 C CA . PHE A 1 92 ? 2.408 -5.165 5.343 1.00 87.44 92 PHE A CA 1
ATOM 734 C C . PHE A 1 92 ? 3.264 -6.439 5.359 1.00 87.44 92 PHE A C 1
ATOM 736 O O . PHE A 1 92 ? 4.469 -6.352 5.589 1.00 87.44 92 PHE A O 1
ATOM 743 N N . ASP A 1 93 ? 2.658 -7.608 5.154 1.00 89.69 93 ASP A N 1
ATOM 744 C CA . ASP A 1 93 ? 3.398 -8.864 5.050 1.00 89.69 93 ASP A CA 1
ATOM 745 C C . ASP A 1 93 ? 4.211 -8.918 3.744 1.00 89.69 93 ASP A C 1
ATOM 747 O O . ASP A 1 93 ? 3.883 -8.248 2.765 1.00 89.69 93 ASP A O 1
ATOM 751 N N . ASP A 1 94 ? 5.259 -9.741 3.700 1.00 79.56 94 ASP A N 1
ATOM 752 C CA . ASP A 1 94 ? 6.235 -9.784 2.595 1.00 79.56 94 ASP A CA 1
ATOM 753 C C . ASP A 1 94 ? 5.622 -10.151 1.232 1.00 79.56 94 ASP A C 1
ATOM 755 O O . ASP A 1 94 ? 6.230 -9.920 0.183 1.00 79.56 94 ASP A O 1
ATOM 759 N N . VAL A 1 95 ? 4.429 -10.746 1.254 1.00 81.62 95 VAL A N 1
ATOM 760 C CA . VAL A 1 95 ? 3.653 -11.167 0.082 1.00 81.62 95 VAL A CA 1
ATOM 761 C C . VAL A 1 95 ? 2.514 -10.206 -0.263 1.00 81.62 95 VAL A C 1
ATOM 763 O O . VAL A 1 95 ? 1.737 -10.497 -1.170 1.00 81.62 95 VAL A O 1
ATOM 766 N N . SER A 1 96 ? 2.375 -9.086 0.453 1.00 86.00 96 SER A N 1
ATOM 767 C CA . SER A 1 96 ? 1.306 -8.127 0.190 1.00 86.00 96 SER A CA 1
ATOM 768 C C . SER A 1 96 ? 1.557 -7.342 -1.099 1.00 86.00 96 SER A C 1
ATOM 770 O O . SER A 1 96 ? 2.697 -7.113 -1.524 1.00 86.00 96 SER A O 1
ATOM 772 N N . GLU A 1 97 ? 0.469 -6.883 -1.716 1.00 84.75 97 GLU A N 1
ATOM 773 C CA . GLU A 1 97 ? 0.522 -6.027 -2.907 1.00 84.75 97 GLU A CA 1
ATOM 774 C C . GLU A 1 97 ? 1.272 -4.718 -2.615 1.00 84.75 97 GLU A C 1
ATOM 776 O O . GLU A 1 97 ? 2.057 -4.241 -3.431 1.00 84.75 97 GLU A O 1
ATOM 781 N N . LEU A 1 98 ? 1.107 -4.166 -1.406 1.00 86.81 98 LEU A N 1
ATOM 782 C CA . LEU A 1 98 ? 1.784 -2.940 -0.988 1.00 86.81 98 LEU A CA 1
ATOM 783 C C . LEU A 1 98 ? 3.305 -3.128 -0.897 1.00 86.81 98 LEU A C 1
ATOM 785 O O . LEU A 1 98 ? 4.061 -2.289 -1.391 1.00 86.81 98 LEU A O 1
ATOM 789 N N . VAL A 1 99 ? 3.768 -4.224 -0.288 1.00 86.56 99 VAL A N 1
ATOM 790 C CA . VAL A 1 99 ? 5.205 -4.527 -0.189 1.00 86.56 99 VAL A CA 1
ATOM 791 C C . VAL A 1 99 ? 5.792 -4.818 -1.569 1.00 86.56 99 VAL A C 1
ATOM 793 O O . VAL A 1 99 ? 6.886 -4.343 -1.890 1.00 86.56 99 VAL A O 1
ATOM 796 N N . THR A 1 100 ? 5.049 -5.537 -2.410 1.00 84.25 100 THR A N 1
ATOM 797 C CA . THR A 1 100 ? 5.436 -5.831 -3.795 1.00 84.25 100 THR A CA 1
ATOM 798 C C . THR A 1 100 ? 5.596 -4.550 -4.611 1.00 84.25 100 THR A C 1
ATOM 800 O O . THR A 1 100 ? 6.634 -4.355 -5.245 1.00 84.25 100 THR A O 1
ATOM 803 N N . TYR A 1 101 ? 4.635 -3.628 -4.524 1.00 84.94 101 TYR A N 1
ATOM 804 C CA . TYR A 1 101 ? 4.701 -2.332 -5.196 1.00 84.94 101 TYR A CA 1
ATOM 805 C C . TYR A 1 101 ? 5.901 -1.491 -4.735 1.00 84.94 101 TYR A C 1
ATOM 807 O O . TYR A 1 101 ? 6.626 -0.931 -5.562 1.00 84.94 101 TYR A O 1
ATOM 815 N N . VAL A 1 102 ? 6.166 -1.420 -3.424 1.00 85.31 102 VAL A N 1
ATOM 816 C CA . VAL A 1 10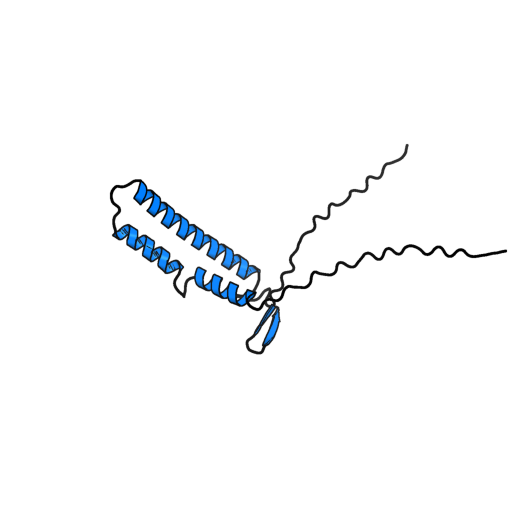2 ? 7.320 -0.675 -2.885 1.00 85.31 102 VAL A CA 1
ATOM 817 C C . VAL A 1 102 ? 8.643 -1.269 -3.375 1.00 85.31 102 VAL A C 1
ATOM 819 O O . VAL A 1 102 ? 9.533 -0.521 -3.786 1.00 85.31 102 VAL A O 1
ATOM 822 N N . ARG A 1 103 ? 8.772 -2.602 -3.379 1.00 84.00 103 ARG A N 1
ATOM 823 C CA . ARG A 1 103 ? 9.952 -3.298 -3.914 1.00 84.00 103 ARG A CA 1
ATOM 824 C C . ARG A 1 103 ? 10.155 -3.010 -5.396 1.00 84.00 103 ARG A C 1
ATOM 826 O O . ARG A 1 103 ? 11.245 -2.593 -5.774 1.00 84.00 103 ARG A O 1
ATOM 833 N N . LEU A 1 104 ? 9.105 -3.159 -6.203 1.00 78.94 104 LEU A N 1
ATOM 834 C CA . LEU A 1 104 ? 9.149 -2.893 -7.640 1.00 78.94 104 LEU A CA 1
ATOM 835 C C . LEU A 1 104 ? 9.538 -1.438 -7.926 1.00 78.94 104 LEU A C 1
ATOM 837 O O . LEU A 1 104 ? 10.387 -1.175 -8.772 1.00 78.94 104 LEU A O 1
ATOM 841 N N . THR A 1 105 ? 8.966 -0.491 -7.178 1.00 80.50 105 THR A N 1
ATOM 842 C CA . THR A 1 105 ? 9.319 0.932 -7.272 1.00 80.50 105 THR A CA 1
ATOM 843 C C . THR A 1 105 ? 10.803 1.141 -6.972 1.00 80.50 105 THR A C 1
ATOM 845 O O . THR A 1 105 ? 11.508 1.801 -7.731 1.00 80.50 105 THR A O 1
ATOM 848 N N . HIS A 1 106 ? 11.311 0.553 -5.889 1.00 81.44 106 HIS A N 1
ATOM 849 C CA . HIS A 1 106 ? 12.728 0.649 -5.553 1.00 81.44 106 HIS A CA 1
ATOM 850 C C . HIS A 1 106 ? 13.620 0.046 -6.650 1.00 81.44 106 HIS A C 1
ATOM 852 O O . HIS A 1 106 ? 14.592 0.671 -7.057 1.00 81.44 106 HIS A O 1
ATOM 858 N N . GLU A 1 107 ? 13.292 -1.136 -7.172 1.00 76.69 107 GLU A N 1
ATOM 859 C CA . GLU A 1 107 ? 14.045 -1.771 -8.262 1.00 76.69 107 GLU A CA 1
ATOM 860 C C . GLU A 1 107 ? 14.071 -0.915 -9.535 1.00 76.69 107 GLU A C 1
ATOM 862 O O . GLU A 1 107 ? 15.131 -0.749 -10.144 1.00 76.69 107 GLU A O 1
ATOM 867 N N . LEU A 1 108 ? 12.929 -0.325 -9.898 1.00 73.62 108 LEU A N 1
ATOM 868 C CA . LEU A 1 108 ? 12.785 0.524 -11.079 1.00 73.62 108 LEU A CA 1
ATOM 869 C C . LEU A 1 108 ? 13.605 1.815 -10.991 1.00 73.62 108 LEU A C 1
ATOM 871 O O . LEU A 1 108 ? 14.189 2.233 -11.990 1.00 73.62 108 LEU A O 1
ATOM 875 N N . PHE A 1 109 ? 13.660 2.445 -9.816 1.00 73.75 109 PHE A N 1
ATOM 876 C CA . PHE A 1 109 ? 14.238 3.785 -9.671 1.00 73.75 109 PHE A CA 1
ATOM 877 C C . PHE A 1 109 ? 15.633 3.816 -9.032 1.00 73.75 109 PHE A C 1
ATOM 879 O O . PHE A 1 109 ? 16.373 4.772 -9.250 1.00 73.75 109 PHE A O 1
ATOM 886 N N . SER A 1 110 ? 16.066 2.779 -8.307 1.00 70.62 110 SER A N 1
ATOM 887 C CA . SER A 1 110 ? 17.408 2.767 -7.695 1.00 70.62 110 SER A CA 1
ATOM 888 C C . SER A 1 110 ? 18.550 2.721 -8.714 1.00 70.62 110 SER A C 1
ATOM 890 O O . SER A 1 110 ? 19.677 3.075 -8.377 1.00 70.62 110 SER A O 1
ATOM 892 N N . ASN A 1 111 ? 18.270 2.322 -9.959 1.00 59.34 111 ASN A N 1
ATOM 893 C CA . ASN A 1 111 ? 19.239 2.307 -11.059 1.00 59.34 111 ASN A CA 1
ATOM 894 C C . ASN A 1 111 ? 18.840 3.225 -12.226 1.00 59.34 111 ASN A C 1
ATOM 896 O O . ASN A 1 111 ? 19.403 3.101 -13.314 1.00 59.34 111 ASN A O 1
ATOM 900 N N . SER A 1 112 ? 17.848 4.101 -12.041 1.00 62.62 112 SER A N 1
ATOM 901 C CA . SER A 1 112 ? 17.397 4.995 -13.107 1.00 62.62 112 SER A CA 1
ATOM 902 C C . SER A 1 112 ? 18.296 6.224 -13.206 1.00 62.62 112 SER A C 1
ATOM 904 O O . SER A 1 112 ? 18.475 6.938 -12.218 1.00 62.62 112 SER A O 1
ATOM 906 N N . ASP A 1 113 ? 18.797 6.504 -14.407 1.00 56.88 113 ASP A N 1
ATOM 907 C CA . ASP A 1 113 ? 19.477 7.759 -14.717 1.00 56.88 113 ASP A CA 1
ATOM 908 C C . ASP A 1 113 ? 18.461 8.817 -15.185 1.00 56.88 113 ASP A C 1
ATOM 910 O O . ASP A 1 113 ? 17.487 8.485 -15.874 1.00 56.88 113 ASP A O 1
ATOM 914 N N . PRO A 1 114 ? 18.662 10.103 -14.844 1.00 59.41 114 PRO A N 1
ATOM 915 C CA . PRO A 1 114 ? 17.837 11.176 -15.380 1.00 59.41 114 PRO A CA 1
ATOM 916 C C . PRO A 1 114 ? 17.964 11.218 -16.907 1.00 59.41 114 PRO A C 1
ATOM 918 O O . PRO A 1 114 ? 19.063 11.175 -17.457 1.00 59.41 114 PRO A O 1
ATOM 921 N N . ILE A 1 115 ? 16.831 11.332 -17.601 1.00 60.09 115 ILE A N 1
ATOM 922 C CA . ILE A 1 115 ? 16.835 11.558 -19.048 1.00 60.09 115 ILE A CA 1
ATOM 923 C C . ILE A 1 115 ? 17.253 13.010 -19.287 1.00 60.09 115 ILE A C 1
ATOM 925 O O . ILE A 1 115 ? 16.634 13.930 -18.744 1.00 60.09 115 ILE A O 1
ATOM 929 N N . ASP A 1 116 ? 18.285 13.211 -20.111 1.00 58.25 116 ASP A N 1
ATOM 930 C CA . ASP A 1 116 ? 18.693 14.546 -20.540 1.00 58.25 116 ASP A CA 1
ATOM 931 C C . ASP A 1 116 ? 17.489 15.285 -21.143 1.00 58.25 116 ASP A C 1
ATOM 933 O O . ASP A 1 116 ? 16.775 14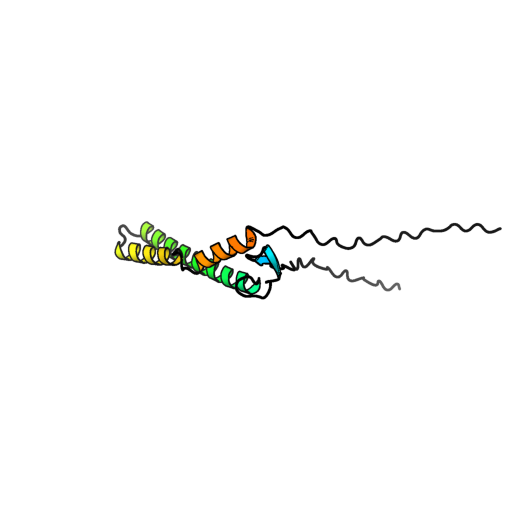.722 -21.985 1.00 58.25 116 ASP A O 1
ATOM 937 N N . PRO A 1 117 ? 17.233 16.545 -20.747 1.00 57.31 117 PRO A N 1
ATOM 938 C CA . PRO A 1 117 ? 16.131 17.301 -21.310 1.00 57.31 117 PRO A CA 1
ATOM 939 C C . PRO A 1 117 ? 16.287 17.360 -22.830 1.00 57.31 117 PRO A C 1
ATOM 941 O O . PRO A 1 117 ? 17.343 17.739 -23.343 1.00 57.31 117 PRO A O 1
ATOM 944 N N . LEU A 1 118 ? 15.221 16.989 -23.548 1.00 58.31 118 LEU A N 1
ATOM 945 C CA . LEU A 1 118 ? 15.139 17.125 -24.999 1.00 58.31 118 LEU A CA 1
ATOM 946 C C . LEU A 1 118 ? 15.570 18.545 -25.375 1.00 58.31 118 LEU A C 1
ATOM 948 O O . LEU A 1 118 ? 14.885 19.517 -25.043 1.00 58.31 118 LEU A O 1
ATOM 952 N N . GLN A 1 119 ? 16.712 18.671 -26.058 1.00 48.47 119 GLN A N 1
ATOM 953 C CA . GLN A 1 119 ? 17.123 19.942 -26.636 1.00 48.47 119 GLN A CA 1
ATOM 954 C C . GLN A 1 119 ? 16.055 20.332 -27.653 1.00 48.47 119 GLN A C 1
ATOM 956 O O . GLN A 1 119 ? 16.003 19.781 -28.754 1.00 48.47 119 GLN A O 1
ATOM 961 N N . MET A 1 120 ? 15.178 21.268 -27.282 1.00 47.78 120 MET A N 1
ATOM 962 C CA . MET A 1 120 ? 14.288 21.873 -28.259 1.00 47.78 120 MET A CA 1
ATOM 963 C C . MET A 1 120 ? 15.170 22.452 -29.367 1.00 47.78 120 MET A C 1
ATOM 965 O O . MET A 1 120 ? 16.127 23.172 -29.054 1.00 47.78 120 MET A O 1
ATOM 969 N N . PRO A 1 121 ? 14.901 22.145 -30.648 1.00 49.31 121 PRO A N 1
ATOM 970 C CA . PRO A 1 121 ? 15.668 22.722 -31.733 1.00 49.31 121 PRO A CA 1
ATOM 971 C C . PRO A 1 121 ? 15.563 24.236 -31.603 1.00 49.31 121 PRO A C 1
ATOM 973 O O . PRO A 1 121 ? 14.480 24.805 -31.748 1.00 49.31 121 PRO A O 1
ATOM 976 N N . SER A 1 122 ? 16.687 24.889 -31.285 1.00 47.75 122 SER A N 1
ATOM 977 C CA . SER A 1 122 ? 16.728 26.343 -31.286 1.00 47.75 122 SER A CA 1
ATOM 978 C C . SER A 1 122 ? 16.256 26.775 -32.667 1.00 47.75 122 SER A C 1
ATOM 980 O O . SER A 1 122 ? 16.824 26.381 -33.691 1.00 47.75 122 SER A O 1
ATOM 982 N N . THR A 1 123 ? 15.161 27.528 -32.718 1.00 44.91 123 THR A N 1
ATOM 983 C CA . THR A 1 123 ? 14.762 28.222 -33.932 1.00 44.91 123 THR A CA 1
ATOM 984 C C . THR A 1 123 ? 15.940 29.098 -34.319 1.00 44.91 123 THR A C 1
ATOM 986 O O . THR A 1 123 ? 16.147 30.167 -33.740 1.00 44.91 123 THR A O 1
ATOM 989 N N . ARG A 1 124 ? 16.754 28.620 -35.270 1.00 44.75 124 ARG A N 1
ATOM 990 C CA . ARG A 1 124 ? 17.768 29.411 -35.958 1.00 44.75 124 ARG A CA 1
ATOM 991 C C . ARG A 1 124 ? 17.030 30.628 -36.495 1.00 44.75 124 ARG A C 1
ATOM 993 O O . ARG A 1 124 ? 16.345 30.552 -37.511 1.00 44.75 124 ARG A O 1
ATOM 1000 N N . ARG A 1 125 ? 17.158 31.762 -35.806 1.00 45.66 125 ARG A N 1
ATOM 1001 C CA . ARG A 1 125 ? 16.870 33.068 -36.387 1.00 45.66 125 ARG A CA 1
ATOM 1002 C C . ARG A 1 125 ? 17.860 33.212 -37.536 1.00 45.66 125 ARG A C 1
ATOM 1004 O O . ARG A 1 125 ? 18.995 33.635 -37.338 1.00 45.66 125 ARG A O 1
ATOM 1011 N N . THR A 1 126 ? 17.454 32.825 -38.740 1.00 48.12 126 THR A N 1
ATOM 1012 C CA . THR A 1 126 ? 18.118 33.239 -39.973 1.00 48.12 126 THR A CA 1
ATOM 1013 C C . THR A 1 126 ? 17.871 34.734 -40.118 1.00 48.12 126 THR A C 1
ATOM 1015 O O . THR A 1 126 ? 16.973 35.182 -40.829 1.00 48.12 126 THR A O 1
ATOM 1018 N N . GLY A 1 127 ? 18.644 35.517 -39.363 1.00 41.97 127 GLY A N 1
ATOM 1019 C CA . GLY A 1 127 ? 18.841 36.932 -39.601 1.00 41.97 127 GLY A CA 1
ATOM 1020 C C . GLY A 1 127 ? 19.495 37.064 -40.965 1.00 41.97 127 GLY A C 1
ATOM 1021 O O . GLY A 1 127 ? 20.693 36.853 -41.118 1.00 41.97 127 GLY A O 1
ATOM 1022 N N . ARG A 1 128 ? 18.654 37.326 -41.960 1.00 42.56 128 ARG A N 1
ATOM 1023 C CA . ARG A 1 128 ? 18.984 37.673 -43.337 1.00 42.56 128 ARG A CA 1
ATOM 1024 C C . ARG A 1 128 ? 20.174 38.638 -43.358 1.00 42.56 128 ARG A C 1
ATOM 1026 O O . ARG A 1 128 ? 20.026 39.810 -43.021 1.00 42.56 128 ARG A O 1
ATOM 1033 N N . ALA A 1 129 ? 21.339 38.142 -43.768 1.00 44.22 129 ALA A N 1
ATOM 1034 C CA . ALA A 1 129 ? 22.456 38.982 -44.164 1.00 44.22 129 ALA A CA 1
ATOM 1035 C C . ALA A 1 129 ? 22.007 39.796 -45.385 1.00 44.22 129 ALA A C 1
ATOM 1037 O O . ALA A 1 129 ? 21.783 39.245 -46.463 1.00 44.22 129 ALA A O 1
ATOM 1038 N N . MET A 1 130 ? 21.802 41.101 -45.211 1.00 41.75 130 MET A N 1
ATOM 1039 C CA . MET A 1 130 ? 21.681 42.004 -46.348 1.00 41.75 130 MET A CA 1
ATOM 1040 C C . MET A 1 130 ? 23.079 42.254 -46.904 1.00 41.75 130 MET A C 1
ATOM 1042 O O . MET A 1 130 ? 23.827 43.087 -46.395 1.00 41.75 130 MET A O 1
ATOM 1046 N N . SER A 1 131 ? 23.419 41.523 -47.962 1.00 38.22 131 SER A N 1
ATOM 1047 C CA . SER A 1 131 ? 24.504 41.879 -48.868 1.00 38.22 131 SER A CA 1
ATOM 1048 C C . SER A 1 131 ? 24.211 43.256 -49.469 1.00 38.22 131 SER A C 1
ATOM 1050 O O . SER A 1 131 ? 23.290 43.406 -50.271 1.00 38.22 131 SER A O 1
ATOM 1052 N N . ARG A 1 132 ? 24.987 44.277 -49.091 1.00 41.59 132 ARG A N 1
ATOM 1053 C CA . ARG A 1 132 ? 25.083 45.511 -49.877 1.00 41.59 132 ARG A CA 1
ATOM 1054 C C . ARG A 1 132 ? 25.921 45.201 -51.114 1.00 41.59 132 ARG A C 1
ATOM 1056 O O . ARG A 1 132 ? 27.142 45.136 -51.038 1.00 41.59 132 ARG A O 1
ATOM 1063 N N . SER A 1 133 ? 25.237 44.976 -52.232 1.00 37.22 133 SER A N 1
ATOM 1064 C CA . SER A 1 133 ? 25.839 44.977 -53.562 1.00 37.22 133 SER A CA 1
ATOM 1065 C C . SER A 1 133 ? 26.151 46.418 -53.955 1.00 37.22 133 SER A C 1
ATOM 1067 O O . SER A 1 133 ? 25.253 47.253 -54.038 1.00 37.22 133 SER A O 1
ATOM 1069 N N . THR A 1 134 ? 27.424 46.700 -54.193 1.00 42.34 134 THR A N 1
ATOM 1070 C CA . THR A 1 134 ? 27.897 47.823 -55.006 1.00 42.34 134 THR A CA 1
ATOM 1071 C C . THR A 1 134 ? 27.453 47.637 -56.456 1.00 42.34 134 THR A C 1
ATOM 1073 O O . THR A 1 134 ? 27.598 46.535 -56.986 1.00 42.34 134 THR A O 1
ATOM 1076 N N . ALA A 1 135 ? 26.977 48.700 -57.105 1.00 39.31 135 ALA A N 1
ATOM 1077 C CA . ALA A 1 135 ? 26.986 48.823 -58.561 1.00 39.31 135 ALA A CA 1
ATOM 1078 C C . ALA A 1 135 ? 26.932 50.306 -58.979 1.00 39.31 135 ALA A C 1
ATOM 1080 O O . ALA A 1 135 ? 25.952 50.980 -58.679 1.00 39.31 135 ALA A O 1
ATOM 1081 N N . HIS A 1 136 ? 28.016 50.703 -59.658 1.00 37.88 136 HIS A N 1
ATOM 1082 C CA . HIS A 1 136 ? 28.239 51.789 -60.627 1.00 37.88 136 HIS A CA 1
ATOM 1083 C C . HIS A 1 136 ? 27.905 53.246 -60.290 1.00 37.88 136 HIS A C 1
ATOM 1085 O O . HIS A 1 136 ? 26.715 53.615 -60.238 1.00 37.88 136 HIS A O 1
#

Sequence (136 aa):
MKTKTTTETEETEPRLALQARVLHRDQDGQIRDVTDQKPFGLKWFAEDGDLALYILGNCKKRLDLLFMAAESRSHIDASIVQLIVDELRSEFDDVSELVTYVRLTHELFSNSDPIDPLQMPSTRRTGRAMSRSTAH

pLDDT: mean 70.9, std 20.33, range [33.28, 94.94]

Radius of gyration: 29.0 Å; chains: 1; bounding box: 44×63×89 Å

Foldseek 3Di:
DDDDPPDPPPPPPPPPPPPDFQWAQDPVRDTDGCCPPPPRHPVNLVVLVVVLVVLVVVLVVLVVVVVVCVVPDPDDDVVSVVVSVVSSVVCVDCPHSNVVSVVSVCNRPVPDDDDDPPPDPPPPPPPDDPPPDDDD

Secondary structure (DSSP, 8-state):
----------------------EEE-TTS-EEE-TTSTTTSHHHHHHHHHHHHHHHHHHHHHHHHHHHHHHH-S---HHHHHHHHHHHHHHTSTTSHHHHHHHHHHHHHTTPPPPPP-------------------